Protein AF-A0A535IBC7-F1 (afdb_monomer_lite)

pLDDT: mean 78.75, std 12.09, range [40.56, 91.94]

Structure (mmCIF, N/CA/C/O backbone):
data_AF-A0A535IBC7-F1
#
_entry.id   AF-A0A535IBC7-F1
#
loop_
_atom_site.group_PDB
_atom_site.id
_atom_site.type_symbol
_atom_site.label_atom_id
_atom_site.label_alt_id
_atom_site.label_comp_id
_atom_site.label_asym_id
_atom_site.label_entity_id
_atom_site.label_seq_id
_atom_site.pdbx_PDB_ins_code
_atom_site.Cartn_x
_atom_site.Cartn_y
_atom_site.Cartn_z
_atom_site.occupancy
_atom_site.B_iso_or_equiv
_atom_site.auth_seq_id
_atom_site.auth_comp_id
_atom_site.auth_asym_id
_atom_site.auth_atom_id
_atom_site.pdbx_PDB_model_num
ATOM 1 N N . MET A 1 1 ? -16.921 29.693 -3.722 1.00 40.56 1 MET A N 1
ATOM 2 C CA . MET A 1 1 ? -16.790 28.367 -4.36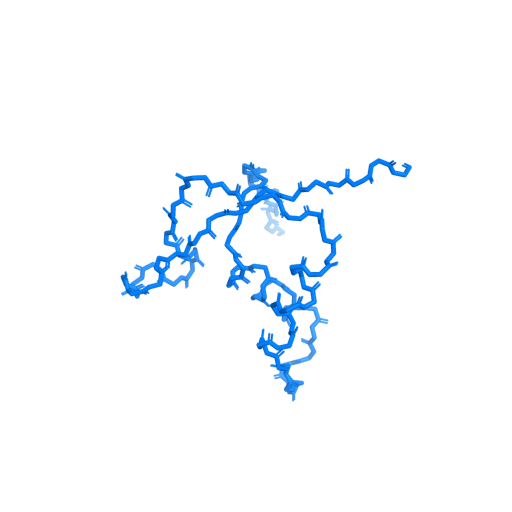1 1.00 40.56 1 MET A CA 1
ATOM 3 C C . MET A 1 1 ? -15.338 28.178 -4.753 1.00 40.56 1 MET A C 1
ATOM 5 O O . MET A 1 1 ? -14.882 28.840 -5.675 1.00 40.56 1 MET A O 1
ATOM 9 N N . GLY A 1 2 ? -14.589 27.385 -3.984 1.00 52.97 2 GLY A N 1
ATOM 10 C CA . GLY A 1 2 ? -13.196 27.084 -4.306 1.00 52.97 2 GLY A CA 1
ATOM 11 C C . GLY A 1 2 ? -13.143 26.238 -5.571 1.00 52.97 2 GLY A C 1
ATOM 12 O O . GLY A 1 2 ? -13.859 25.246 -5.672 1.00 52.97 2 GLY A O 1
ATOM 13 N N . ILE A 1 3 ? -12.341 26.664 -6.542 1.00 53.50 3 ILE A N 1
ATOM 14 C CA . ILE A 1 3 ? -12.06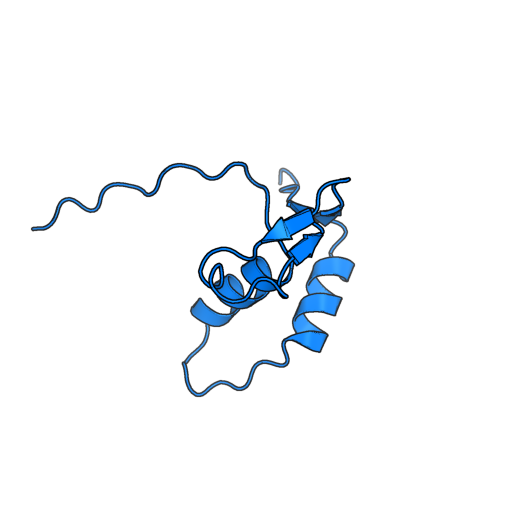4 25.903 -7.758 1.00 53.50 3 ILE A CA 1
ATOM 15 C C . ILE A 1 3 ? -11.362 24.620 -7.300 1.00 53.50 3 ILE A C 1
ATOM 17 O O . ILE A 1 3 ? -10.190 24.657 -6.927 1.00 53.50 3 ILE A O 1
ATOM 21 N N . LEU A 1 4 ? -12.094 23.505 -7.253 1.00 59.34 4 LEU A N 1
ATOM 22 C CA . LEU A 1 4 ? -11.524 22.179 -7.033 1.00 59.34 4 LEU A CA 1
ATOM 23 C C . LEU A 1 4 ? -10.710 21.842 -8.280 1.00 59.34 4 LEU A C 1
ATOM 25 O O . LEU A 1 4 ? -11.233 21.338 -9.268 1.00 59.34 4 LEU A O 1
ATOM 29 N N . LYS A 1 5 ? -9.436 22.233 -8.266 1.00 61.84 5 LYS A N 1
ATOM 30 C CA . LYS A 1 5 ? -8.485 21.891 -9.315 1.00 61.84 5 LYS A CA 1
ATOM 31 C C . LYS A 1 5 ? -8.318 20.376 -9.278 1.00 61.84 5 LYS A C 1
ATOM 33 O O . LYS A 1 5 ? -7.975 19.838 -8.225 1.00 61.84 5 LYS A O 1
ATOM 38 N N . GLU A 1 6 ? -8.591 19.706 -10.393 1.00 63.34 6 GLU A N 1
ATOM 39 C CA . GLU A 1 6 ? -8.321 18.275 -10.506 1.00 63.34 6 GLU A CA 1
ATOM 40 C C . GLU A 1 6 ? -6.858 18.024 -10.108 1.00 63.34 6 GLU A C 1
ATOM 42 O O . GLU A 1 6 ? -5.967 18.753 -10.571 1.00 63.34 6 GLU A O 1
ATOM 47 N N . PRO A 1 7 ? -6.593 17.069 -9.199 1.00 62.56 7 PRO A N 1
ATOM 48 C CA . PRO A 1 7 ? -5.227 16.724 -8.857 1.00 62.56 7 PRO A CA 1
ATOM 49 C C . PRO A 1 7 ? -4.518 16.273 -10.132 1.00 62.56 7 PRO A C 1
ATOM 51 O O . PRO A 1 7 ? -5.098 15.596 -10.979 1.00 62.56 7 PRO A O 1
ATOM 54 N N . SER A 1 8 ? -3.256 16.665 -10.281 1.00 67.00 8 SER A N 1
ATOM 55 C CA . SER A 1 8 ? -2.435 16.218 -11.403 1.00 67.00 8 SER A CA 1
ATOM 56 C C . SER A 1 8 ? -2.462 14.693 -11.486 1.00 67.00 8 SER A C 1
ATOM 58 O O . SER A 1 8 ? -2.234 14.026 -10.472 1.00 67.00 8 SER A O 1
ATOM 60 N N . ALA A 1 9 ? -2.720 14.161 -12.683 1.00 66.25 9 ALA A N 1
ATOM 61 C CA . ALA A 1 9 ? -2.674 12.728 -12.933 1.00 66.25 9 ALA A CA 1
ATOM 62 C C . ALA A 1 9 ? -1.315 12.174 -12.476 1.00 66.25 9 ALA A C 1
ATOM 64 O O . ALA A 1 9 ? -0.263 12.649 -12.906 1.00 66.25 9 ALA A O 1
ATOM 65 N N . GLY A 1 10 ? -1.349 11.210 -11.555 1.00 70.25 10 GLY A N 1
ATOM 66 C CA . GLY A 1 10 ? -0.147 10.527 -11.090 1.00 70.25 10 GLY A CA 1
ATOM 67 C C . GLY A 1 10 ? 0.468 9.662 -12.191 1.00 70.25 10 GLY A C 1
ATOM 68 O O . GLY A 1 10 ? -0.188 9.304 -13.165 1.00 70.25 10 GLY A O 1
ATOM 69 N N . ASP A 1 11 ? 1.716 9.253 -11.994 1.00 79.44 11 ASP A N 1
ATOM 70 C CA . ASP A 1 11 ? 2.488 8.379 -12.888 1.00 79.44 11 ASP A CA 1
ATOM 71 C C . ASP A 1 11 ? 1.995 6.916 -12.929 1.00 79.44 11 ASP A C 1
ATOM 73 O O . ASP A 1 11 ? 2.617 6.061 -13.558 1.00 79.44 11 ASP A O 1
ATOM 77 N N . GLY A 1 12 ? 0.878 6.612 -12.259 1.00 82.06 12 GLY A N 1
ATOM 78 C CA . GLY A 1 12 ? 0.330 5.258 -12.133 1.00 82.06 12 GLY A CA 1
ATOM 79 C C . GLY A 1 12 ? 1.190 4.321 -11.277 1.00 82.06 12 GLY A C 1
ATOM 80 O O . GLY A 1 12 ? 0.971 3.108 -11.284 1.00 82.06 12 GLY A O 1
ATOM 81 N N . ILE A 1 13 ? 2.171 4.875 -10.559 1.00 88.56 13 ILE A N 1
ATOM 82 C CA . ILE A 1 13 ? 3.137 4.150 -9.738 1.00 88.56 13 ILE A CA 1
ATOM 83 C C . ILE A 1 13 ? 2.890 4.481 -8.267 1.00 88.56 13 ILE A C 1
ATOM 85 O O . ILE A 1 13 ? 2.707 5.644 -7.894 1.00 88.56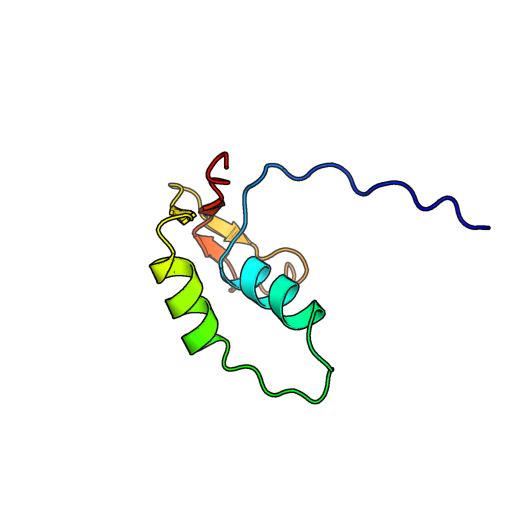 13 ILE A O 1
ATOM 89 N N . LEU A 1 14 ? 2.887 3.447 -7.429 1.00 88.19 14 LEU A N 1
ATOM 90 C CA . LEU A 1 14 ? 2.632 3.568 -5.997 1.00 88.19 14 LEU A CA 1
ATOM 91 C C . LEU A 1 14 ? 3.322 2.466 -5.188 1.00 88.19 14 LEU A C 1
ATOM 93 O O . LEU A 1 14 ? 3.594 1.373 -5.676 1.00 88.19 14 LEU A O 1
ATOM 97 N N . THR A 1 15 ? 3.572 2.733 -3.915 1.00 90.00 15 THR A N 1
ATOM 98 C CA . THR A 1 15 ? 4.033 1.747 -2.933 1.00 90.00 15 THR A CA 1
ATOM 99 C C . THR A 1 15 ? 2.845 1.042 -2.272 1.00 90.00 15 THR A C 1
ATOM 101 O O . THR A 1 15 ? 1.745 1.587 -2.158 1.00 90.00 15 THR A O 1
ATOM 104 N N . LEU A 1 16 ? 3.050 -0.166 -1.736 1.00 87.56 16 LEU A N 1
ATOM 105 C CA . LEU A 1 16 ? 1.982 -0.888 -1.021 1.00 87.56 16 LEU A CA 1
ATOM 106 C C . LEU A 1 16 ? 1.458 -0.125 0.205 1.00 87.56 16 LEU A C 1
ATOM 108 O O . LEU A 1 16 ? 0.291 -0.272 0.571 1.00 87.56 16 LEU A O 1
ATOM 112 N N . ALA A 1 17 ? 2.303 0.690 0.840 1.00 85.56 17 ALA A N 1
ATOM 113 C CA . ALA A 1 17 ? 1.891 1.543 1.949 1.00 85.56 17 ALA A CA 1
ATOM 114 C C . ALA A 1 17 ? 0.912 2.632 1.481 1.00 85.56 17 ALA A C 1
ATOM 116 O O . ALA A 1 17 ? -0.116 2.832 2.125 1.00 85.56 17 ALA A O 1
ATOM 117 N N . GLU A 1 18 ? 1.183 3.269 0.339 1.00 86.81 18 GLU A N 1
ATOM 118 C CA . GLU A 1 18 ? 0.279 4.251 -0.276 1.00 86.81 18 GLU A CA 1
ATOM 119 C C . GLU A 1 18 ? -1.046 3.605 -0.684 1.00 86.81 18 GLU A C 1
ATOM 121 O O . GLU A 1 18 ? -2.102 4.128 -0.333 1.00 86.81 18 GLU A O 1
ATOM 126 N N . ALA A 1 19 ? -1.010 2.426 -1.322 1.00 86.94 19 ALA A N 1
ATOM 127 C CA . ALA A 1 19 ? -2.218 1.666 -1.667 1.00 86.94 19 ALA A CA 1
ATOM 128 C C . ALA A 1 19 ? -3.105 1.429 -0.438 1.00 86.94 19 ALA A C 1
ATOM 130 O O . ALA A 1 19 ? -4.319 1.614 -0.465 1.00 86.94 19 ALA A O 1
ATOM 131 N N . THR A 1 20 ? -2.471 1.029 0.664 1.00 83.69 20 THR A N 1
ATOM 132 C CA . THR A 1 20 ? -3.141 0.713 1.927 1.00 83.69 20 THR A CA 1
ATOM 133 C C . THR A 1 20 ? -3.732 1.973 2.564 1.00 83.69 20 THR A C 1
ATOM 135 O O . THR A 1 20 ? -4.855 1.940 3.062 1.00 83.69 20 THR A O 1
ATOM 138 N N . MET A 1 21 ? -3.010 3.097 2.525 1.00 82.25 21 MET A N 1
ATOM 139 C CA . MET A 1 21 ? -3.502 4.384 3.025 1.00 82.25 21 MET A CA 1
ATOM 140 C C . MET A 1 21 ? -4.703 4.890 2.224 1.00 82.25 21 MET A C 1
ATOM 142 O O . MET A 1 21 ? -5.689 5.310 2.825 1.00 82.25 21 MET A O 1
ATOM 146 N N . LEU A 1 22 ? -4.647 4.800 0.892 1.00 83.62 22 LEU A N 1
ATOM 147 C CA . LEU A 1 22 ? -5.764 5.159 0.017 1.00 83.62 22 LEU A CA 1
ATOM 148 C C . LEU A 1 22 ? -6.975 4.268 0.279 1.00 83.62 22 LEU A C 1
ATOM 150 O O . LEU A 1 22 ? -8.080 4.770 0.437 1.00 83.62 22 L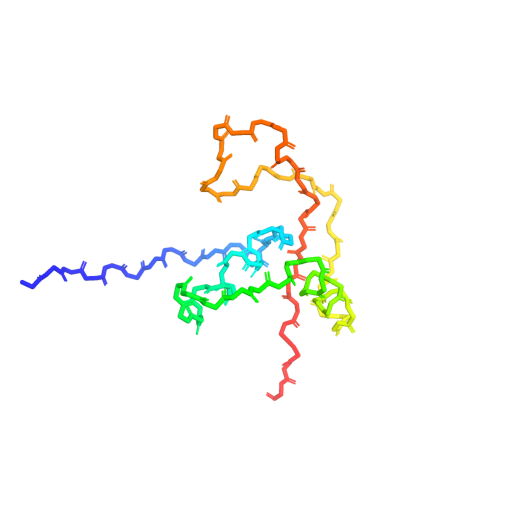EU A O 1
ATOM 154 N N . TYR A 1 23 ? -6.766 2.957 0.396 1.00 84.50 23 TYR A N 1
ATOM 155 C CA . TYR A 1 23 ? -7.844 2.019 0.688 1.00 84.50 23 TYR A CA 1
ATOM 156 C C . TYR A 1 23 ? -8.502 2.309 2.038 1.00 84.50 23 TYR A C 1
ATOM 158 O O . TYR A 1 23 ? -9.723 2.303 2.129 1.00 84.50 23 TYR A O 1
ATOM 166 N N . LYS A 1 24 ? -7.715 2.648 3.071 1.00 82.69 24 LYS A N 1
ATOM 167 C CA . LYS A 1 24 ? -8.246 3.040 4.384 1.00 82.69 24 LYS A CA 1
ATOM 168 C C . LYS A 1 24 ? -9.171 4.262 4.308 1.00 82.69 24 LYS A C 1
ATOM 170 O O . LYS A 1 24 ? -10.105 4.337 5.096 1.00 82.69 24 LYS A O 1
ATOM 175 N N . ALA A 1 25 ? -8.952 5.189 3.374 1.00 84.94 25 ALA A N 1
ATOM 176 C CA . ALA A 1 25 ? -9.795 6.377 3.226 1.00 84.94 25 ALA A CA 1
ATOM 177 C C . ALA A 1 25 ? -11.248 6.064 2.810 1.00 84.94 25 ALA A C 1
ATOM 179 O O . ALA A 1 25 ? -12.108 6.930 2.938 1.00 84.94 25 ALA A O 1
ATOM 180 N N . PHE A 1 26 ? -11.532 4.842 2.344 1.00 86.19 26 PHE A N 1
ATOM 181 C CA . PHE A 1 26 ? -12.887 4.388 2.013 1.00 86.19 26 PHE A CA 1
ATOM 182 C C . PHE A 1 26 ? -13.655 3.796 3.204 1.00 86.19 26 PHE A C 1
ATOM 184 O O . PHE A 1 26 ? -14.827 3.460 3.052 1.00 86.19 26 PHE A O 1
ATOM 191 N N . PHE A 1 27 ? -13.024 3.666 4.373 1.00 84.00 27 PHE A N 1
ATOM 192 C CA . PHE A 1 27 ? -13.639 3.092 5.570 1.00 84.00 27 PHE A CA 1
ATOM 193 C C . PHE A 1 27 ? -13.853 4.160 6.647 1.00 84.00 27 PHE A C 1
ATOM 195 O O . PHE A 1 27 ? -13.110 5.147 6.697 1.00 84.00 27 PHE A O 1
ATOM 202 N N . PRO A 1 28 ? -14.839 3.968 7.542 1.00 87.31 28 PRO A N 1
ATOM 203 C CA . PRO A 1 28 ? -14.985 4.785 8.737 1.00 87.31 28 PRO A CA 1
ATOM 204 C C . PRO A 1 28 ? -13.692 4.821 9.559 1.00 87.31 28 PRO A C 1
ATOM 206 O O . PRO A 1 28 ? -12.946 3.845 9.627 1.00 87.31 28 PRO A O 1
ATOM 209 N N . VAL A 1 29 ? -13.442 5.946 10.230 1.00 80.19 29 VAL A N 1
ATOM 210 C CA . VAL A 1 29 ? -12.219 6.147 11.029 1.00 80.19 29 VAL A CA 1
ATOM 211 C C . VAL A 1 29 ? -12.101 5.122 12.164 1.00 80.19 29 VAL A C 1
ATOM 213 O O . VAL A 1 29 ? -10.988 4.717 12.502 1.00 80.19 29 VAL A O 1
ATOM 216 N N . ASP A 1 30 ? -13.238 4.678 12.701 1.00 85.12 30 ASP A N 1
ATOM 217 C CA . ASP A 1 30 ? -13.332 3.699 13.788 1.00 85.12 30 ASP A CA 1
ATOM 218 C C . ASP A 1 30 ? -13.138 2.245 13.331 1.00 85.12 30 ASP A C 1
ATOM 220 O O . ASP A 1 30 ? -13.027 1.339 14.159 1.00 85.12 30 ASP A O 1
ATOM 224 N N . GLU A 1 31 ? -13.072 1.993 12.021 1.00 84.88 31 GLU A N 1
ATOM 225 C CA . GLU A 1 31 ? -12.858 0.648 11.508 1.00 84.88 31 GLU A CA 1
ATOM 226 C C . GLU A 1 31 ? -11.384 0.242 11.632 1.00 84.88 31 GLU A C 1
ATOM 228 O O . GLU A 1 31 ? -10.469 0.852 11.062 1.00 84.88 31 GLU A O 1
ATOM 233 N N . GLN A 1 32 ? -11.137 -0.833 12.384 1.00 80.00 32 GLN A N 1
ATOM 234 C CA . GLN A 1 32 ? -9.811 -1.429 12.472 1.00 80.00 32 GLN A CA 1
ATOM 235 C C . GLN A 1 32 ? -9.536 -2.283 11.236 1.00 80.00 32 GLN A C 1
ATOM 237 O O . GLN A 1 32 ? -10.037 -3.396 11.096 1.00 80.00 32 GLN A O 1
ATOM 242 N N . ILE A 1 33 ? -8.684 -1.770 10.350 1.00 79.94 33 ILE A N 1
ATOM 243 C CA . ILE A 1 33 ? -8.233 -2.494 9.161 1.00 79.94 33 ILE A CA 1
ATOM 244 C C . ILE A 1 33 ? -6.879 -3.147 9.438 1.00 79.94 33 ILE A C 1
ATOM 246 O O . ILE A 1 33 ? -5.892 -2.460 9.715 1.00 79.94 33 ILE A O 1
ATOM 250 N N . ASP A 1 34 ? -6.804 -4.469 9.274 1.00 84.06 34 ASP A N 1
ATOM 251 C CA . ASP A 1 34 ? -5.530 -5.189 9.251 1.00 84.06 34 ASP A CA 1
ATOM 252 C C . ASP A 1 34 ? -4.768 -4.885 7.949 1.00 84.06 34 ASP A C 1
ATOM 254 O O . ASP A 1 34 ? -4.998 -5.480 6.888 1.00 84.06 34 ASP A O 1
ATOM 258 N N . LEU A 1 35 ? -3.828 -3.944 8.047 1.00 78.25 35 LEU A N 1
ATOM 259 C CA . LEU A 1 35 ? -2.991 -3.502 6.932 1.00 78.25 35 LEU A CA 1
ATOM 260 C C . LEU A 1 35 ? -2.089 -4.626 6.394 1.00 78.25 35 LEU A C 1
ATOM 262 O O . LEU A 1 35 ? -1.770 -4.637 5.205 1.00 78.25 35 LEU A O 1
ATOM 266 N N . SER A 1 36 ? -1.689 -5.583 7.237 1.00 81.19 36 SER A N 1
ATOM 267 C CA . SER A 1 36 ? -0.843 -6.707 6.821 1.00 81.19 36 SER A CA 1
ATOM 268 C C . SER A 1 36 ? -1.621 -7.670 5.931 1.00 81.19 36 SER A C 1
ATOM 270 O O . SER A 1 36 ? -1.130 -8.084 4.876 1.00 81.19 36 SER A O 1
ATOM 272 N N . ASN A 1 37 ? -2.858 -7.991 6.317 1.00 85.38 37 ASN A N 1
ATOM 2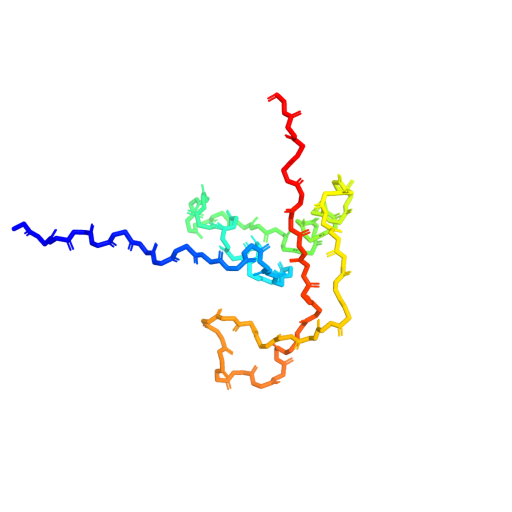73 C CA . ASN A 1 37 ? -3.756 -8.801 5.499 1.00 85.38 37 ASN A CA 1
ATOM 274 C C . ASN A 1 37 ? -4.115 -8.077 4.195 1.00 85.38 37 ASN A C 1
ATOM 276 O O . ASN A 1 37 ? -3.994 -8.655 3.115 1.00 85.38 37 ASN A O 1
ATOM 280 N N . LEU A 1 38 ? -4.445 -6.784 4.264 1.00 82.31 38 LEU A N 1
ATOM 281 C CA . LEU A 1 38 ? -4.746 -5.988 3.076 1.00 82.31 38 LEU A CA 1
ATOM 282 C C . LEU A 1 38 ? -3.583 -5.980 2.072 1.00 82.31 38 LEU A C 1
ATOM 284 O O . LEU A 1 38 ? -3.797 -6.230 0.885 1.00 82.31 38 LEU A O 1
ATOM 288 N N . ARG A 1 39 ? -2.347 -5.788 2.548 1.00 83.94 39 ARG A N 1
ATOM 289 C CA . ARG A 1 39 ? -1.142 -5.868 1.711 1.00 83.94 39 ARG A CA 1
ATOM 290 C C . ARG A 1 39 ? -1.007 -7.233 1.034 1.00 83.94 39 ARG A C 1
ATOM 292 O O . ARG A 1 39 ? -0.687 -7.292 -0.152 1.00 83.94 39 ARG A O 1
ATOM 299 N N . ARG A 1 40 ? -1.265 -8.325 1.765 1.00 86.81 40 ARG A N 1
ATOM 300 C CA . ARG A 1 40 ? -1.258 -9.686 1.203 1.00 86.81 40 ARG A CA 1
ATOM 301 C C . ARG A 1 40 ? -2.303 -9.830 0.095 1.00 86.81 40 ARG A C 1
ATOM 303 O O . ARG A 1 40 ? -1.986 -10.386 -0.951 1.00 86.81 40 ARG A O 1
ATOM 310 N N . ARG A 1 41 ? -3.512 -9.292 0.290 1.00 87.56 41 ARG A N 1
ATOM 311 C CA . ARG A 1 41 ? -4.574 -9.318 -0.730 1.00 87.56 41 ARG A CA 1
ATOM 312 C C . ARG A 1 41 ? -4.203 -8.524 -1.978 1.00 87.56 41 ARG A C 1
ATOM 314 O O . ARG A 1 41 ? -4.440 -9.017 -3.071 1.00 87.56 41 ARG A O 1
ATOM 321 N N . PHE A 1 42 ? -3.583 -7.352 -1.838 1.00 85.44 42 PHE A N 1
ATOM 322 C CA . PHE A 1 42 ? -3.118 -6.576 -2.993 1.00 85.44 42 PHE A CA 1
ATOM 323 C C . PHE A 1 42 ? -2.113 -7.343 -3.846 1.00 85.44 42 PHE A C 1
ATOM 325 O O . PHE A 1 42 ? -2.273 -7.399 -5.063 1.00 85.44 42 PHE A O 1
ATOM 332 N N . LEU A 1 43 ? -1.135 -7.996 -3.218 1.00 85.69 43 LEU A N 1
ATOM 333 C CA . LEU A 1 43 ? -0.181 -8.844 -3.933 1.00 85.69 43 LEU A CA 1
ATOM 334 C C . LEU A 1 43 ? -0.858 -10.058 -4.584 1.00 85.69 43 LEU A C 1
ATOM 336 O O . LEU A 1 43 ? -0.502 -10.424 -5.697 1.00 85.69 43 LEU A O 1
ATOM 340 N N . ALA A 1 44 ? -1.878 -10.632 -3.942 1.00 88.81 44 ALA A N 1
ATOM 341 C CA . ALA A 1 44 ? -2.630 -11.762 -4.487 1.00 88.81 44 ALA A CA 1
ATOM 342 C C . ALA A 1 44 ? -3.479 -11.415 -5.725 1.00 88.81 44 ALA A C 1
ATOM 344 O O . ALA A 1 44 ? -3.911 -12.322 -6.431 1.00 88.81 44 ALA A O 1
ATOM 345 N N . THR A 1 45 ? -3.719 -10.130 -6.019 1.00 85.38 45 THR A N 1
ATOM 346 C CA . THR A 1 45 ? -4.466 -9.733 -7.227 1.00 85.38 45 THR A CA 1
ATOM 347 C C . THR A 1 45 ? -3.707 -10.013 -8.524 1.00 85.38 45 THR A C 1
ATOM 349 O O . THR A 1 45 ? -4.329 -10.019 -9.581 1.00 85.38 45 THR A O 1
ATOM 352 N N . ASN A 1 46 ? -2.379 -10.191 -8.468 1.00 83.12 46 ASN A N 1
ATOM 353 C CA . ASN A 1 46 ? -1.489 -10.256 -9.636 1.00 83.12 46 ASN A CA 1
ATOM 354 C C . ASN A 1 46 ? -1.632 -9.064 -10.610 1.00 83.12 46 ASN A C 1
ATOM 356 O O . ASN A 1 46 ? -1.193 -9.141 -11.753 1.00 83.12 46 ASN A O 1
ATOM 360 N N . ARG A 1 47 ? -2.224 -7.944 -10.165 1.00 86.38 47 ARG A N 1
ATOM 361 C CA . ARG A 1 47 ? -2.374 -6.703 -10.949 1.00 86.38 47 ARG A CA 1
ATOM 362 C C . ARG A 1 47 ? -1.298 -5.662 -10.642 1.00 86.38 47 ARG A C 1
ATOM 364 O O . ARG A 1 47 ? -1.286 -4.597 -11.251 1.00 86.38 47 ARG A O 1
ATOM 371 N N . LEU A 1 48 ? -0.429 -5.947 -9.673 1.00 88.44 48 LEU A N 1
ATOM 372 C CA . LEU A 1 48 ? 0.669 -5.078 -9.266 1.00 88.44 48 LEU A CA 1
ATOM 373 C C . LEU A 1 48 ? 1.982 -5.627 -9.812 1.00 88.44 48 LEU A C 1
ATOM 375 O O . LEU A 1 48 ? 2.480 -6.646 -9.336 1.00 88.44 48 LEU A O 1
ATOM 379 N N . GLU A 1 49 ? 2.546 -4.930 -10.788 1.00 90.44 49 GLU A N 1
ATOM 380 C CA . GLU A 1 49 ? 3.873 -5.225 -11.315 1.00 90.44 49 GLU A CA 1
ATOM 381 C C . GLU A 1 49 ? 4.925 -4.524 -10.442 1.00 90.44 49 GLU A C 1
ATOM 383 O O . GLU A 1 49 ? 4.877 -3.296 -10.323 1.00 90.44 49 GLU A O 1
ATOM 388 N N . PRO A 1 50 ? 5.850 -5.256 -9.795 1.00 91.00 50 PRO A N 1
ATOM 389 C CA . PRO A 1 50 ? 6.942 -4.639 -9.054 1.00 91.00 50 PRO A CA 1
ATOM 390 C C . PRO A 1 50 ? 7.911 -3.946 -10.014 1.00 91.00 50 PRO A C 1
ATOM 392 O O . PRO A 1 50 ? 8.309 -4.521 -11.022 1.00 91.00 50 PRO A O 1
ATOM 395 N N . LEU A 1 51 ? 8.333 -2.735 -9.666 1.00 91.00 51 LEU A N 1
ATOM 396 C CA . LEU A 1 51 ? 9.374 -2.007 -10.385 1.00 91.00 51 LEU A CA 1
ATOM 397 C C . LEU A 1 51 ? 10.729 -2.183 -9.692 1.00 91.00 51 LEU A C 1
ATOM 399 O O . LEU A 1 51 ? 10.793 -2.413 -8.481 1.00 91.00 51 LEU A O 1
ATOM 403 N N . ASP A 1 52 ? 11.810 -2.014 -10.452 1.00 88.69 52 ASP A N 1
ATOM 404 C CA . ASP A 1 52 ? 13.191 -1.991 -9.946 1.00 88.69 52 ASP A CA 1
ATOM 405 C C . ASP A 1 52 ? 13.562 -0.604 -9.379 1.00 88.69 52 ASP A C 1
ATOM 407 O O . ASP A 1 52 ? 14.652 -0.079 -9.572 1.00 88.69 52 ASP A O 1
ATOM 411 N N . GLU A 1 53 ? 12.606 0.045 -8.713 1.00 89.25 53 GLU A N 1
ATOM 412 C CA . GLU A 1 53 ? 12.823 1.302 -8.006 1.00 89.25 53 GLU A CA 1
ATOM 413 C C . GLU A 1 53 ? 12.175 1.243 -6.621 1.00 89.25 53 GLU A C 1
ATOM 415 O O . GLU A 1 53 ? 11.105 0.655 -6.410 1.00 89.25 53 GLU A O 1
ATOM 420 N N . GLU A 1 54 ? 12.827 1.885 -5.659 1.00 89.00 54 GLU A N 1
ATOM 421 C CA . GLU A 1 54 ? 12.255 2.138 -4.348 1.00 89.00 54 GLU A CA 1
ATOM 422 C C . GLU A 1 54 ? 12.011 3.630 -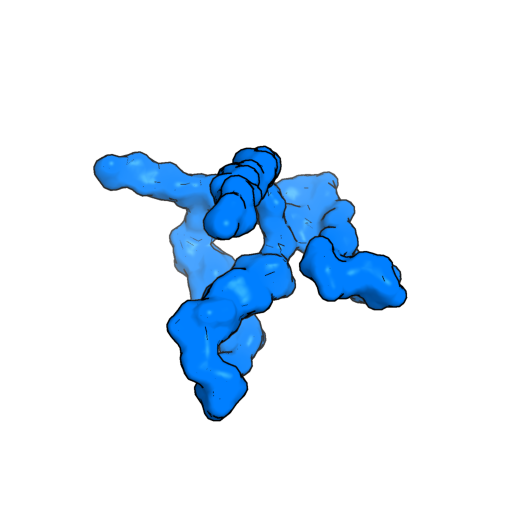4.182 1.00 89.00 54 GLU A C 1
ATOM 424 O O . GLU A 1 54 ? 12.793 4.467 -4.635 1.00 89.00 54 GLU A O 1
ATOM 429 N N . ARG A 1 55 ? 10.895 3.970 -3.541 1.00 86.56 55 ARG A N 1
ATOM 430 C CA . ARG A 1 55 ? 10.462 5.355 -3.379 1.00 86.56 55 ARG A CA 1
ATOM 431 C C . ARG A 1 55 ? 10.050 5.631 -1.940 1.00 86.56 55 ARG A C 1
ATOM 433 O O . ARG A 1 55 ? 9.554 4.721 -1.265 1.00 86.56 55 ARG A O 1
ATOM 440 N N . PRO A 1 56 ? 10.243 6.868 -1.453 1.00 85.56 56 PRO A N 1
ATOM 441 C CA . PRO A 1 56 ? 9.657 7.284 -0.191 1.00 85.56 56 PRO A CA 1
ATOM 442 C C . PRO A 1 56 ? 8.129 7.238 -0.292 1.00 85.56 56 PRO A C 1
ATOM 444 O O . PRO A 1 56 ? 7.551 7.593 -1.319 1.00 85.56 56 PRO A O 1
ATOM 447 N N . VAL A 1 57 ? 7.475 6.813 0.786 1.00 82.25 57 VAL A N 1
ATOM 448 C CA . VAL A 1 57 ? 6.011 6.817 0.894 1.00 82.25 57 VAL A CA 1
ATOM 449 C C . VAL A 1 57 ? 5.514 8.266 0.965 1.00 82.25 57 VAL A C 1
ATOM 451 O O . VAL A 1 57 ? 5.769 8.964 1.952 1.00 82.25 57 VAL A O 1
ATOM 454 N N . ARG A 1 58 ? 4.782 8.716 -0.062 1.00 80.94 58 ARG A N 1
ATOM 455 C CA . ARG A 1 58 ? 4.207 10.070 -0.149 1.00 80.94 58 ARG A CA 1
ATOM 456 C C . ARG A 1 58 ? 3.294 10.345 1.054 1.00 80.94 58 ARG A C 1
ATOM 458 O O . ARG A 1 58 ? 2.536 9.474 1.486 1.00 80.94 58 ARG A O 1
ATOM 465 N N . GLY A 1 59 ? 3.379 11.545 1.634 1.00 74.50 59 GLY A N 1
ATOM 466 C CA . GLY A 1 59 ? 2.644 11.903 2.856 1.00 74.50 59 GLY A CA 1
ATOM 467 C C . GLY A 1 59 ? 3.259 11.354 4.150 1.00 74.50 59 GLY A C 1
ATOM 468 O O . GLY A 1 59 ? 2.732 11.590 5.237 1.00 74.50 59 GLY A O 1
ATOM 469 N N . ARG A 1 60 ? 4.384 10.633 4.057 1.00 71.19 60 ARG A N 1
ATOM 470 C CA . ARG A 1 60 ? 5.249 10.264 5.188 1.00 71.19 60 ARG A CA 1
ATOM 471 C C . ARG A 1 60 ? 6.721 10.551 4.895 1.00 71.19 60 ARG A C 1
ATOM 473 O O . ARG A 1 60 ? 7.595 9.875 5.424 1.00 71.19 60 ARG A O 1
ATOM 480 N N . GLU A 1 61 ? 6.995 11.574 4.091 1.00 66.19 61 GLU A N 1
ATOM 481 C CA . GLU A 1 61 ? 8.346 11.914 3.619 1.00 66.19 61 GLU A CA 1
ATOM 482 C C . GLU A 1 61 ? 9.332 12.249 4.751 1.00 66.19 61 GLU A C 1
ATOM 484 O O . GLU A 1 61 ? 10.532 12.044 4.604 1.00 66.19 61 GLU A O 1
ATOM 489 N N . LEU A 1 62 ? 8.833 12.702 5.908 1.00 59.59 62 LEU A N 1
ATOM 490 C CA . LEU A 1 62 ? 9.644 12.962 7.106 1.00 59.59 62 LEU A CA 1
ATOM 491 C C . LEU A 1 62 ? 10.181 11.679 7.773 1.00 59.59 62 LEU A C 1
ATOM 493 O O . LEU A 1 62 ? 11.087 11.744 8.602 1.00 59.59 62 LEU A O 1
ATOM 497 N N . ASP A 1 63 ? 9.636 10.512 7.426 1.00 66.25 63 ASP A N 1
ATOM 498 C CA . ASP A 1 63 ? 10.067 9.207 7.919 1.00 66.25 63 ASP A CA 1
ATOM 499 C C . ASP A 1 63 ? 10.929 8.535 6.840 1.00 66.25 63 ASP A C 1
ATOM 501 O O . ASP A 1 63 ? 10.463 7.708 6.055 1.00 66.25 63 ASP A O 1
ATOM 505 N N . TRP A 1 64 ? 12.214 8.908 6.795 1.00 55.50 64 TRP A N 1
ATOM 506 C CA . TRP A 1 64 ? 13.207 8.382 5.841 1.00 55.50 64 TRP A CA 1
ATOM 507 C C . TRP A 1 64 ? 13.340 6.850 5.869 1.00 55.50 64 TRP A C 1
ATOM 509 O O . TRP A 1 64 ? 13.872 6.256 4.934 1.00 55.50 64 TRP A O 1
ATOM 519 N N . ARG A 1 65 ? 12.835 6.187 6.920 1.00 61.34 65 ARG A N 1
ATOM 520 C CA . ARG A 1 65 ? 12.796 4.722 7.032 1.00 61.34 65 ARG A CA 1
ATOM 521 C C . ARG A 1 65 ? 11.683 4.090 6.199 1.00 61.34 65 ARG A C 1
ATOM 523 O O . ARG A 1 65 ? 11.609 2.867 6.117 1.00 61.34 65 ARG A O 1
ATOM 530 N N . ARG A 1 66 ? 10.802 4.886 5.591 1.00 71.44 66 ARG A N 1
ATOM 531 C CA . ARG A 1 66 ? 9.690 4.411 4.759 1.00 71.44 66 ARG A CA 1
ATOM 532 C C . ARG A 1 66 ? 10.007 4.572 3.281 1.00 71.44 66 ARG A C 1
ATOM 534 O O . ARG A 1 66 ? 9.247 5.179 2.532 1.00 71.44 66 ARG A O 1
ATOM 541 N N . ILE A 1 67 ? 11.131 3.995 2.879 1.00 79.38 67 ILE A N 1
ATOM 542 C CA . ILE A 1 67 ? 11.407 3.663 1.485 1.00 79.38 67 ILE A CA 1
ATOM 543 C C . ILE A 1 67 ? 10.756 2.302 1.219 1.00 79.38 67 ILE A C 1
ATOM 545 O O . ILE A 1 67 ? 10.843 1.387 2.040 1.00 79.38 67 ILE A O 1
ATOM 549 N N . SER A 1 68 ? 10.019 2.179 0.119 1.00 84.12 68 SER A N 1
ATOM 550 C CA . SER A 1 68 ? 9.361 0.930 -0.250 1.00 84.12 68 SER A CA 1
ATOM 551 C C . SER A 1 68 ? 9.412 0.714 -1.752 1.00 84.12 68 SER A C 1
ATOM 553 O O . SER A 1 68 ? 9.400 1.672 -2.526 1.00 84.12 68 SER A O 1
ATOM 555 N N . ARG A 1 69 ? 9.426 -0.557 -2.162 1.00 89.94 69 ARG A N 1
ATOM 556 C CA . ARG A 1 69 ? 9.328 -0.946 -3.568 1.00 89.94 69 ARG A CA 1
ATOM 557 C C . ARG A 1 69 ? 8.098 -0.319 -4.218 1.00 89.94 69 ARG A C 1
ATOM 559 O O . ARG A 1 69 ? 6.993 -0.388 -3.666 1.00 89.94 69 ARG A O 1
ATOM 566 N N . ALA A 1 70 ? 8.310 0.267 -5.387 1.00 91.94 70 ALA A N 1
ATOM 567 C CA . ALA A 1 70 ? 7.247 0.813 -6.203 1.00 91.94 70 ALA A CA 1
ATOM 568 C C . ALA A 1 70 ? 6.581 -0.286 -7.043 1.00 91.94 70 ALA A C 1
ATOM 570 O O . ALA A 1 70 ? 7.213 -1.267 -7.439 1.00 91.94 70 ALA A O 1
ATOM 571 N N . TYR A 1 71 ? 5.292 -0.115 -7.305 1.00 91.62 71 TYR A N 1
ATOM 572 C CA . TYR A 1 71 ? 4.485 -1.014 -8.115 1.00 91.62 71 TYR A CA 1
ATOM 573 C C . TYR A 1 71 ? 3.696 -0.210 -9.142 1.00 91.62 71 TYR A C 1
ATOM 575 O O . TYR A 1 71 ? 3.190 0.873 -8.836 1.00 91.62 71 TYR A O 1
ATOM 583 N N . ARG A 1 72 ? 3.544 -0.767 -10.342 1.00 90.50 72 ARG A N 1
ATOM 584 C CA . ARG A 1 72 ? 2.613 -0.278 -11.359 1.00 90.50 72 ARG A CA 1
ATOM 585 C C . ARG A 1 72 ? 1.333 -1.099 -11.307 1.00 90.50 72 ARG A C 1
ATOM 587 O O . ARG A 1 72 ? 1.376 -2.329 -11.333 1.00 90.50 72 ARG A O 1
ATOM 594 N N . TYR A 1 73 ? 0.194 -0.418 -11.238 1.00 86.00 73 TYR A N 1
ATOM 595 C CA . TYR A 1 73 ? -1.105 -1.074 -11.340 1.00 86.00 73 TYR A CA 1
ATOM 596 C C . TYR A 1 73 ? -1.494 -1.263 -12.807 1.00 86.00 73 TYR A C 1
ATOM 598 O O . TYR A 1 73 ? -1.568 -0.296 -13.565 1.00 86.00 73 TYR A O 1
ATOM 606 N N . HIS A 1 74 ? -1.790 -2.503 -13.189 1.00 83.88 74 HIS A N 1
ATOM 607 C CA . HIS A 1 74 ? -2.378 -2.832 -14.482 1.00 83.88 74 HIS A CA 1
ATOM 608 C C . HIS A 1 74 ? -3.889 -2.951 -14.325 1.00 83.88 74 HIS A C 1
ATOM 610 O O . HIS A 1 74 ? -4.401 -3.934 -13.783 1.00 83.88 74 HIS A O 1
ATOM 616 N N . ALA A 1 75 ? -4.617 -1.945 -14.807 1.00 71.62 75 ALA A N 1
ATOM 617 C CA . ALA A 1 75 ? -6.051 -2.082 -14.996 1.00 71.62 75 ALA A CA 1
ATOM 618 C C . ALA A 1 75 ? -6.273 -3.123 -16.099 1.00 71.62 75 ALA A C 1
ATOM 620 O O . ALA A 1 75 ? -5.952 -2.876 -17.263 1.00 71.62 75 ALA A O 1
ATOM 621 N N . SER A 1 76 ? -6.785 -4.303 -15.744 1.00 61.00 76 SER A N 1
ATOM 622 C CA . SER A 1 76 ? -7.354 -5.208 -16.739 1.00 61.00 76 SER A CA 1
ATOM 623 C C . SER A 1 76 ? -8.416 -4.410 -17.497 1.00 61.00 76 SER A C 1
ATOM 625 O O . SER A 1 76 ? -9.351 -3.911 -16.877 1.00 61.00 76 SER A O 1
ATOM 627 N N . ARG A 1 77 ? -8.223 -4.207 -18.806 1.00 52.03 77 ARG A N 1
ATOM 628 C CA . ARG A 1 77 ? -9.285 -3.710 -19.684 1.00 52.03 77 ARG A CA 1
ATOM 629 C C . ARG A 1 77 ? -10.395 -4.757 -19.653 1.00 52.03 77 ARG A C 1
ATOM 631 O O . ARG A 1 77 ? -10.220 -5.826 -20.232 1.00 52.03 77 ARG A O 1
ATOM 638 N N . GLU A 1 78 ? -11.456 -4.465 -18.916 1.00 44.62 78 GLU A N 1
ATOM 639 C CA . GLU A 1 78 ? -12.774 -5.066 -19.131 1.00 44.62 78 GLU A CA 1
ATOM 640 C C . GLU A 1 78 ? -13.490 -4.302 -20.248 1.00 44.62 78 GLU A C 1
ATOM 642 O O . GLU A 1 78 ? -13.323 -3.058 -20.309 1.00 44.62 78 GLU A O 1
#

Radius of gyration: 14.28 Å; chains: 1; bounding box: 30×40×34 Å

Sequence (78 aa):
MGILKEPSAGDGILTLAEATMLYKAFFPVDEQIDLSNLRRRFLATNRLEPLDEERPVRGRELDWRRISRAYRYHASRE

Foldseek 3Di:
DDDPDDPPDDPQKAFLVLVLVVVCVVDDPPDDDDSVVVSVVVVVVVQWAWDPDWDAHPPVNVPPVRTGTMTHGDDDDD

Secondary structure (DSSP, 8-state):
----PPPPPP-SEEEHHHHHHHHHTTS-TT----HHHHHHHHHHTS-EEEEEEEEE-TT-TT-TT-EEEEEEE-----